Protein AF-A0A8T4SWG5-F1 (afdb_monomer_lite)

Foldseek 3Di:
DDWDQDLQATKDKDFDDFLVVQVVLVVVLVVVCVVLVFDWDWDDDPGGMIMTGGADVVVSGYDPSRVVSVVVSVVSVVVLVVVLVLLLVLQVVVQDFDALVRSQVPDPHGDDPVSSVVSVVVCVVVVQWDDDPRHIHGDDDDPVRVVVVVVVVVVD

Radius of gyration: 20.03 Å; chains: 1; bounding box: 38×31×72 Å

Structure (mmCIF, N/CA/C/O backbone):
data_AF-A0A8T4SWG5-F1
#
_entry.id   AF-A0A8T4SWG5-F1
#
loop_
_atom_site.group_PDB
_atom_site.id
_atom_site.type_symbol
_atom_site.label_atom_id
_atom_site.label_alt_id
_atom_site.label_comp_id
_atom_site.label_asym_id
_atom_site.label_entity_id
_atom_site.label_seq_id
_atom_site.pdbx_PDB_ins_code
_atom_site.Cartn_x
_atom_site.Cartn_y
_atom_site.Cartn_z
_atom_site.occupancy
_atom_site.B_iso_or_equiv
_atom_site.auth_seq_id
_atom_site.auth_comp_id
_atom_site.auth_asym_id
_atom_site.auth_atom_id
_atom_site.pdbx_PDB_model_num
ATOM 1 N N . MET A 1 1 ? -12.332 -3.700 -0.480 1.00 59.75 1 MET A N 1
ATOM 2 C CA . MET A 1 1 ? -12.957 -4.274 0.734 1.00 59.75 1 MET A CA 1
ATOM 3 C C . MET A 1 1 ? -13.209 -3.167 1.749 1.00 59.75 1 MET A C 1
ATOM 5 O O . MET A 1 1 ? -12.456 -2.197 1.759 1.00 59.75 1 MET A O 1
ATOM 9 N N . THR A 1 2 ? -14.259 -3.295 2.558 1.00 90.00 2 THR A N 1
ATOM 10 C CA . THR A 1 2 ? -14.666 -2.333 3.597 1.00 90.00 2 THR A CA 1
ATOM 11 C C . THR A 1 2 ? -14.172 -2.764 4.981 1.00 90.00 2 THR A C 1
ATOM 13 O O . THR A 1 2 ? -13.879 -3.940 5.194 1.00 90.00 2 THR A O 1
ATOM 16 N N . TRP A 1 3 ? -14.077 -1.816 5.916 1.00 97.06 3 TRP A N 1
ATOM 17 C CA . TRP A 1 3 ? -13.850 -2.123 7.330 1.00 97.06 3 TRP A CA 1
ATOM 18 C C . TRP A 1 3 ? -15.048 -2.877 7.917 1.00 97.06 3 TRP A C 1
ATOM 20 O O . TRP A 1 3 ? -16.196 -2.555 7.601 1.00 97.06 3 TRP A O 1
ATOM 30 N N . LYS A 1 4 ? -14.783 -3.861 8.776 1.00 96.94 4 LYS A N 1
ATOM 31 C CA . LYS A 1 4 ? -15.793 -4.648 9.491 1.00 96.94 4 LYS A CA 1
ATOM 32 C C . LYS A 1 4 ? -15.750 -4.302 10.971 1.00 96.94 4 LYS A C 1
ATOM 34 O O . LYS A 1 4 ? -14.697 -4.403 11.592 1.00 96.94 4 LYS A O 1
ATOM 39 N N . ALA A 1 5 ? -16.880 -3.884 11.530 1.00 95.62 5 ALA A N 1
ATOM 40 C CA . ALA A 1 5 ? -17.008 -3.651 12.963 1.00 95.62 5 ALA A CA 1
ATOM 41 C C . ALA A 1 5 ? -17.449 -4.948 13.650 1.00 95.62 5 ALA A C 1
ATOM 43 O O . ALA A 1 5 ? -18.553 -5.437 13.416 1.00 95.62 5 ALA A O 1
ATO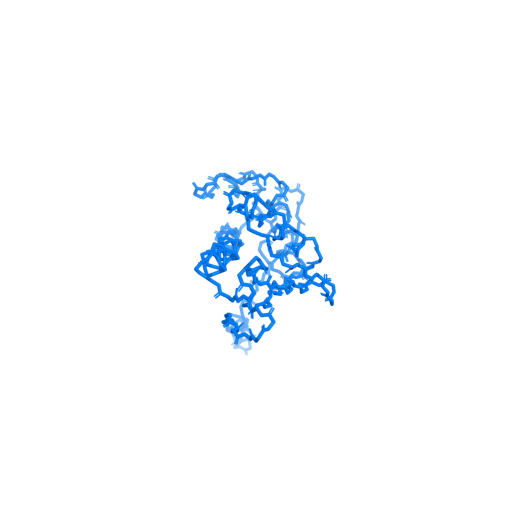M 44 N N . GLU A 1 6 ? -16.584 -5.498 14.493 1.00 91.69 6 GLU A N 1
ATOM 45 C CA . GLU A 1 6 ? -16.826 -6.713 15.269 1.00 91.69 6 GLU A CA 1
ATOM 46 C C . GLU A 1 6 ? -16.624 -6.420 16.763 1.00 91.69 6 GLU A C 1
ATOM 48 O O . GLU A 1 6 ? -16.089 -5.377 17.143 1.00 91.69 6 GLU A O 1
ATOM 53 N N . LYS A 1 7 ? -17.028 -7.344 17.647 1.00 87.19 7 LYS A N 1
ATOM 54 C CA . LYS A 1 7 ? -16.822 -7.180 19.102 1.00 87.19 7 LYS A CA 1
ATOM 55 C C . LYS A 1 7 ? -15.346 -6.999 19.473 1.00 87.19 7 LYS A C 1
ATOM 57 O O . LYS A 1 7 ? -15.043 -6.348 20.465 1.00 87.19 7 LYS A O 1
ATOM 62 N N . THR A 1 8 ? -14.454 -7.585 18.683 1.00 89.94 8 THR A N 1
ATOM 63 C CA . THR A 1 8 ? -13.000 -7.540 18.857 1.00 89.94 8 THR A CA 1
ATOM 64 C C . THR A 1 8 ? -12.360 -6.273 18.292 1.00 89.94 8 THR A C 1
ATOM 66 O O . THR A 1 8 ? -11.175 -6.062 18.513 1.00 89.94 8 THR A O 1
ATOM 69 N N . GLY A 1 9 ? -13.110 -5.436 17.567 1.00 96.38 9 GLY A N 1
ATOM 70 C CA . GLY A 1 9 ? -12.609 -4.193 16.991 1.00 96.38 9 GLY A CA 1
ATOM 71 C C . GLY A 1 9 ? -13.037 -3.958 15.550 1.00 96.38 9 GLY A C 1
ATOM 72 O O . GLY A 1 9 ? -13.787 -4.728 14.947 1.00 96.38 9 GLY A O 1
ATOM 73 N N . LEU A 1 10 ? -12.561 -2.845 15.004 1.00 97.88 10 LEU A N 1
ATOM 74 C CA . LEU A 1 10 ? -12.743 -2.470 13.611 1.00 97.88 10 LEU A CA 1
ATOM 75 C C . LEU A 1 10 ? -11.605 -3.088 12.789 1.00 97.88 10 LEU A C 1
ATOM 77 O O . LEU A 1 10 ? -10.443 -2.735 12.985 1.00 97.88 10 LEU A O 1
ATOM 81 N N . THR A 1 11 ? -11.923 -4.019 11.890 1.00 98.06 11 THR A N 1
ATOM 82 C CA . THR A 1 11 ? -10.927 -4.817 11.162 1.00 98.06 11 THR A CA 1
ATOM 83 C C . THR A 1 11 ? -10.964 -4.595 9.656 1.00 98.06 11 THR A C 1
ATOM 85 O O . THR A 1 11 ? -12.027 -4.387 9.064 1.00 98.06 11 THR A O 1
ATOM 88 N N . LYS A 1 12 ? -9.798 -4.657 9.008 1.00 97.94 12 LYS A N 1
ATOM 89 C CA . LYS A 1 12 ? -9.675 -4.699 7.545 1.00 97.94 12 LYS A CA 1
ATOM 90 C C . LYS A 1 12 ? -8.412 -5.444 7.135 1.00 97.94 12 LYS A C 1
ATOM 92 O O . LYS A 1 12 ? -7.385 -5.366 7.805 1.00 97.94 12 LYS A O 1
ATOM 97 N N . GLU A 1 13 ? -8.505 -6.152 6.015 1.00 97.81 13 GLU A N 1
ATOM 98 C CA . GLU A 1 13 ? -7.370 -6.817 5.385 1.00 97.81 13 GLU A CA 1
ATOM 99 C C . GLU A 1 13 ? -6.938 -6.079 4.121 1.00 97.81 13 GLU A C 1
ATOM 101 O O . GLU A 1 13 ? -7.761 -5.667 3.296 1.00 97.81 13 GLU A O 1
ATOM 106 N N . PHE A 1 14 ? -5.628 -5.952 3.978 1.00 97.06 14 PHE A N 1
ATOM 107 C CA . PHE A 1 14 ? -4.931 -5.383 2.840 1.00 97.06 14 PHE A CA 1
ATOM 108 C C . PHE A 1 14 ? -4.058 -6.477 2.225 1.00 97.06 14 PHE A C 1
ATOM 110 O O . PHE A 1 14 ? -3.507 -7.316 2.940 1.00 97.06 14 PHE A O 1
ATOM 117 N N . ASN A 1 15 ? -3.949 -6.497 0.901 1.00 94.62 15 ASN A N 1
ATOM 118 C CA . ASN A 1 15 ? -3.164 -7.489 0.176 1.00 94.6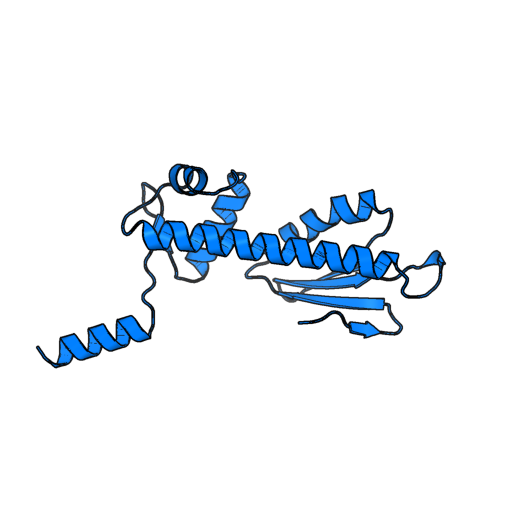2 15 ASN A CA 1
ATOM 119 C C . ASN A 1 15 ? -2.200 -6.773 -0.764 1.00 94.62 15 ASN A C 1
ATOM 121 O O . ASN A 1 15 ? -2.631 -5.940 -1.560 1.00 94.62 15 ASN A O 1
ATOM 125 N N . PHE A 1 16 ? -0.927 -7.131 -0.661 1.00 90.88 16 PHE A N 1
ATOM 126 C CA . PHE A 1 16 ? 0.169 -6.558 -1.436 1.00 90.88 16 PHE A CA 1
ATOM 127 C C . PHE A 1 16 ? 0.768 -7.616 -2.365 1.00 90.88 16 PHE A C 1
ATOM 129 O O . PHE A 1 16 ? 0.289 -8.755 -2.409 1.00 90.88 16 PHE A O 1
ATOM 136 N N . ASN A 1 17 ? 1.789 -7.263 -3.143 1.00 84.06 17 ASN A N 1
ATOM 137 C CA . ASN A 1 17 ? 2.388 -8.197 -4.099 1.00 84.06 17 ASN A CA 1
ATOM 138 C C . ASN A 1 17 ? 3.487 -9.052 -3.475 1.00 84.06 17 ASN A C 1
ATOM 140 O O . ASN A 1 17 ? 3.602 -10.232 -3.814 1.00 84.06 17 ASN A O 1
ATOM 144 N N . ASN A 1 18 ? 4.200 -8.498 -2.496 1.00 83.12 18 ASN A N 1
ATOM 145 C CA . ASN A 1 18 ? 5.273 -9.157 -1.763 1.00 83.12 18 ASN A CA 1
ATOM 146 C C . ASN A 1 18 ? 5.327 -8.669 -0.300 1.00 83.12 18 ASN A C 1
ATOM 148 O O . ASN A 1 18 ? 4.598 -7.762 0.113 1.00 83.12 18 ASN A O 1
ATOM 152 N N . PHE A 1 19 ? 6.189 -9.299 0.500 1.00 86.62 19 PHE A N 1
ATOM 153 C CA . PHE A 1 19 ? 6.346 -8.976 1.921 1.00 86.62 19 PHE A CA 1
ATOM 154 C C . PHE A 1 19 ? 6.923 -7.573 2.162 1.00 86.62 19 PHE A C 1
ATOM 156 O O . PHE A 1 19 ? 6.544 -6.909 3.122 1.00 86.62 19 PHE A O 1
ATOM 163 N N . VAL A 1 20 ? 7.806 -7.095 1.279 1.00 84.31 20 VAL A N 1
ATOM 164 C CA . VAL A 1 20 ? 8.440 -5.773 1.409 1.00 84.31 20 VAL A CA 1
ATOM 165 C C . VAL A 1 20 ? 7.395 -4.662 1.306 1.00 84.31 20 VAL A C 1
ATOM 167 O O . VAL A 1 20 ? 7.394 -3.746 2.125 1.00 84.31 20 VAL A O 1
ATOM 170 N N . GLU A 1 21 ? 6.458 -4.768 0.362 1.00 85.81 21 GLU A N 1
ATOM 171 C CA . GLU A 1 21 ? 5.329 -3.839 0.239 1.00 85.81 21 GLU A CA 1
ATOM 172 C C . GLU A 1 21 ? 4.411 -3.867 1.465 1.00 85.81 21 GLU A C 1
ATOM 174 O O . GLU A 1 21 ? 3.990 -2.813 1.943 1.00 85.81 21 GLU A O 1
ATOM 179 N N . ALA A 1 22 ? 4.128 -5.058 2.003 1.00 93.12 22 ALA A N 1
ATOM 180 C CA . ALA A 1 22 ? 3.314 -5.208 3.206 1.00 93.12 22 ALA A CA 1
ATOM 181 C C . ALA A 1 22 ? 3.954 -4.510 4.419 1.00 93.12 22 ALA A C 1
ATOM 183 O O . ALA A 1 22 ? 3.274 -3.782 5.142 1.00 93.12 22 ALA A O 1
ATOM 184 N N . VAL A 1 23 ? 5.266 -4.677 4.613 1.00 92.56 23 VAL A N 1
ATOM 185 C CA . VAL A 1 23 ? 6.019 -4.001 5.681 1.00 92.56 23 VAL A CA 1
ATOM 186 C C . VAL A 1 23 ? 6.070 -2.491 5.451 1.00 92.56 23 VAL A C 1
ATOM 188 O O . VAL A 1 23 ? 5.807 -1.732 6.378 1.00 92.56 23 VAL A O 1
ATOM 191 N N . ALA A 1 24 ? 6.333 -2.037 4.223 1.00 90.06 24 ALA A N 1
ATOM 192 C CA . ALA A 1 24 ? 6.366 -0.611 3.894 1.00 90.06 24 ALA A CA 1
ATOM 193 C C . ALA A 1 24 ? 5.006 0.077 4.108 1.00 90.06 24 ALA A C 1
ATOM 195 O O . ALA A 1 24 ? 4.950 1.246 4.488 1.00 90.06 24 ALA A O 1
ATOM 196 N N . PHE A 1 25 ? 3.896 -0.632 3.883 1.00 95.38 25 PHE A N 1
ATOM 197 C CA . PHE A 1 25 ? 2.568 -0.132 4.231 1.00 95.38 25 PHE A CA 1
ATOM 198 C C . PHE A 1 25 ? 2.417 0.068 5.741 1.00 95.38 25 PHE A C 1
ATOM 200 O O . PHE A 1 25 ? 1.965 1.130 6.161 1.00 95.38 25 PHE A O 1
ATOM 207 N N . VAL A 1 26 ? 2.827 -0.915 6.548 1.00 97.31 26 VAL A N 1
ATOM 208 C CA . VAL A 1 26 ? 2.778 -0.829 8.016 1.00 97.31 26 VAL A CA 1
ATOM 209 C C . VAL A 1 26 ? 3.671 0.293 8.541 1.00 97.31 26 VAL A C 1
ATOM 211 O O . VAL A 1 26 ? 3.227 1.063 9.389 1.00 97.31 26 VAL A O 1
ATOM 214 N N . ASP A 1 27 ? 4.878 0.447 7.996 1.00 95.69 27 ASP A N 1
ATOM 215 C CA . ASP A 1 27 ? 5.816 1.519 8.353 1.00 95.69 27 ASP A CA 1
ATOM 216 C C . ASP A 1 27 ? 5.180 2.913 8.206 1.00 95.69 27 ASP A C 1
ATOM 218 O O . ASP A 1 27 ? 5.286 3.759 9.092 1.00 95.69 27 ASP A O 1
ATOM 222 N N . LYS A 1 28 ? 4.381 3.127 7.152 1.00 95.38 28 LYS A N 1
ATOM 223 C CA . LYS A 1 28 ? 3.637 4.384 6.963 1.00 95.38 28 LYS A CA 1
ATOM 224 C C . LYS A 1 28 ? 2.516 4.612 7.980 1.00 95.38 28 LYS A C 1
ATOM 226 O O . LYS A 1 28 ? 2.102 5.756 8.169 1.00 95.38 28 LYS A O 1
ATOM 231 N N . ILE A 1 29 ? 2.005 3.564 8.627 1.00 97.88 29 ILE A N 1
ATOM 232 C CA . ILE A 1 29 ? 0.974 3.680 9.669 1.00 97.88 29 ILE A CA 1
ATOM 233 C C . ILE A 1 29 ? 1.589 4.165 10.987 1.00 97.88 29 ILE A C 1
ATOM 235 O O . ILE A 1 29 ? 0.940 4.929 11.702 1.00 97.88 29 ILE A O 1
ATOM 239 N N . VAL A 1 30 ? 2.834 3.773 11.286 1.00 97.25 30 VAL A N 1
ATOM 240 C CA . VAL A 1 30 ? 3.542 4.088 12.541 1.00 97.25 30 VAL A CA 1
ATOM 241 C C . VAL A 1 30 ? 3.455 5.571 12.928 1.00 97.25 30 VAL A C 1
ATOM 243 O O . VAL A 1 30 ? 2.920 5.858 14.000 1.00 97.25 30 VAL A O 1
ATOM 246 N N . PRO A 1 31 ? 3.871 6.545 12.090 1.00 97.25 31 PRO A N 1
ATOM 247 C CA . PRO A 1 31 ? 3.841 7.953 12.488 1.00 97.25 31 PRO A CA 1
ATOM 248 C C . PRO A 1 31 ? 2.421 8.475 12.748 1.00 97.25 31 PRO A C 1
ATOM 250 O O . PRO A 1 31 ? 2.233 9.364 13.576 1.00 97.25 31 PRO A O 1
ATOM 253 N N . LEU A 1 32 ? 1.403 7.928 12.074 1.00 96.50 32 LEU A N 1
ATOM 254 C CA . LEU A 1 32 ? 0.010 8.313 12.308 1.00 96.50 32 LEU A CA 1
ATOM 255 C C . LEU A 1 32 ? -0.518 7.774 13.636 1.00 96.50 32 LEU A C 1
ATOM 257 O O . LEU A 1 32 ? -1.238 8.494 14.327 1.00 96.50 32 LEU A O 1
ATOM 261 N N . ALA A 1 33 ? -0.187 6.522 13.957 1.00 97.38 33 ALA A N 1
ATOM 262 C CA . ALA A 1 33 ? -0.570 5.879 15.206 1.00 97.38 33 ALA A CA 1
ATOM 263 C C . ALA A 1 33 ? 0.062 6.601 16.407 1.00 97.38 33 ALA A C 1
ATOM 265 O O . ALA A 1 33 ? -0.651 6.976 17.340 1.00 97.38 33 ALA A O 1
ATOM 266 N N . GLU A 1 34 ? 1.362 6.906 16.322 1.00 98.06 34 GLU A N 1
ATOM 267 C CA . GLU A 1 34 ? 2.092 7.676 17.336 1.00 98.06 34 GLU A CA 1
ATOM 268 C C . GLU A 1 34 ? 1.513 9.084 17.514 1.00 98.06 34 GLU A C 1
ATOM 270 O O . GLU A 1 34 ? 1.162 9.482 18.624 1.00 98.06 34 GLU A O 1
ATOM 275 N N . ALA A 1 35 ? 1.304 9.825 16.420 1.00 97.31 35 ALA A N 1
ATOM 276 C CA . ALA A 1 35 ? 0.735 11.173 16.484 1.00 97.31 35 ALA A CA 1
ATOM 277 C C . ALA A 1 35 ? -0.692 11.206 17.062 1.00 97.31 35 ALA A C 1
ATOM 279 O O . ALA A 1 35 ? -1.133 12.229 17.586 1.00 97.31 35 ALA A O 1
ATOM 280 N N . MET A 1 36 ? -1.440 10.107 16.945 1.00 96.50 36 MET A N 1
ATOM 281 C CA . MET A 1 36 ? -2.778 9.970 17.523 1.00 96.50 36 MET A CA 1
ATOM 282 C C . MET A 1 36 ? -2.769 9.420 18.953 1.00 96.50 36 MET A C 1
ATOM 284 O O . MET A 1 36 ? -3.829 9.427 19.588 1.00 96.50 36 MET A O 1
ATOM 288 N N . ASN A 1 37 ? -1.618 8.942 19.440 1.00 96.81 37 ASN A N 1
ATOM 289 C CA . ASN A 1 37 ? -1.502 8.110 20.635 1.00 96.81 37 ASN A CA 1
ATOM 290 C C . ASN A 1 37 ? -2.591 7.019 20.656 1.00 96.81 37 ASN A C 1
ATOM 292 O O . ASN A 1 37 ? -3.392 6.915 21.593 1.00 96.81 37 ASN A O 1
ATOM 296 N N . HIS A 1 38 ? -2.710 6.315 19.528 1.00 97.44 38 HIS A N 1
ATOM 297 C CA . HIS A 1 38 ? -3.726 5.295 19.289 1.00 97.44 38 HIS A CA 1
ATOM 298 C C . HIS A 1 38 ? -3.177 4.258 18.315 1.00 97.44 38 HIS A C 1
ATOM 300 O O . HIS A 1 38 ? -2.975 4.555 17.138 1.00 97.44 38 HIS A O 1
ATOM 306 N N . HIS A 1 39 ? -2.921 3.051 18.806 1.00 97.62 39 HIS A N 1
ATOM 307 C CA . HIS A 1 39 ? -2.157 2.041 18.080 1.00 97.62 39 HIS A CA 1
ATOM 308 C C . HIS A 1 39 ? -3.062 0.932 17.530 1.00 97.62 39 HIS A C 1
ATOM 310 O O . HIS A 1 39 ? -3.952 0.468 18.243 1.00 97.62 39 HIS A O 1
ATOM 316 N N . PRO A 1 40 ? -2.868 0.502 16.271 1.00 97.62 40 PRO A N 1
ATOM 317 C CA . PRO A 1 40 ? -3.525 -0.685 15.740 1.00 97.62 40 PRO A CA 1
ATOM 318 C C . PRO A 1 40 ? -2.828 -1.969 16.200 1.00 97.62 40 PRO A C 1
ATOM 320 O O . PRO A 1 40 ? -1.603 -1.997 16.318 1.00 97.62 40 PRO A O 1
ATOM 323 N N . ASP A 1 41 ? -3.579 -3.067 16.282 1.00 97.94 41 ASP A N 1
ATOM 324 C CA . ASP A 1 41 ? -2.978 -4.395 16.167 1.00 97.94 41 ASP A CA 1
ATOM 325 C C . ASP A 1 41 ? -2.685 -4.675 14.690 1.00 97.94 41 ASP A C 1
ATOM 327 O O . ASP A 1 41 ? -3.556 -4.525 13.820 1.00 97.94 41 ASP A O 1
ATOM 331 N N . VAL A 1 42 ? -1.460 -5.116 14.409 1.00 98.25 42 VAL A N 1
ATOM 332 C CA . VAL A 1 42 ? -0.980 -5.402 13.055 1.00 98.25 42 VAL A CA 1
ATOM 333 C C . VAL A 1 42 ? -0.581 -6.867 12.949 1.00 98.25 42 VAL A C 1
ATOM 335 O O . VAL A 1 42 ? 0.306 -7.335 13.656 1.00 98.25 42 VAL A O 1
ATOM 338 N N . LEU A 1 43 ? -1.198 -7.585 12.011 1.00 98.19 43 LEU A N 1
ATOM 339 C CA . LEU A 1 43 ? -0.819 -8.947 11.649 1.00 98.19 43 LEU A CA 1
ATOM 340 C C . LEU A 1 43 ? -0.401 -8.984 10.179 1.00 98.19 43 LEU A C 1
ATOM 342 O O . LEU A 1 43 ? -1.243 -8.834 9.294 1.00 98.19 43 LEU A O 1
ATOM 346 N N . ILE A 1 44 ? 0.883 -9.237 9.918 1.00 97.81 44 ILE A N 1
ATOM 347 C CA . ILE A 1 44 ? 1.369 -9.572 8.575 1.00 97.81 44 ILE A CA 1
ATOM 348 C C . ILE A 1 44 ? 1.404 -11.092 8.449 1.00 97.81 44 ILE A C 1
ATOM 350 O O . ILE A 1 44 ? 2.035 -11.773 9.254 1.00 97.81 44 ILE A O 1
ATOM 354 N N . TYR A 1 45 ? 0.706 -11.639 7.459 1.00 98.12 45 TYR A N 1
ATOM 355 C CA . TYR A 1 45 ? 0.556 -13.081 7.294 1.00 98.12 45 TYR A CA 1
ATOM 356 C C . TYR A 1 45 ? 0.421 -13.470 5.818 1.00 98.12 45 TYR A C 1
ATOM 358 O O . TYR A 1 45 ? 0.300 -12.614 4.940 1.00 98.12 45 TYR A O 1
ATOM 366 N N . ALA A 1 46 ? 0.467 -14.777 5.532 1.00 97.00 46 ALA A N 1
ATOM 367 C CA . ALA A 1 46 ? 0.358 -15.321 4.173 1.00 97.00 46 ALA A CA 1
ATOM 368 C C . ALA A 1 46 ? 1.273 -14.591 3.167 1.00 97.00 46 ALA A C 1
ATOM 370 O O . ALA A 1 46 ? 0.839 -14.220 2.075 1.00 97.00 46 ALA A O 1
ATOM 371 N N . TYR A 1 47 ? 2.523 -14.349 3.581 1.00 91.69 47 TYR A N 1
ATOM 372 C CA . TYR A 1 47 ? 3.581 -13.634 2.857 1.00 91.69 47 TYR A CA 1
ATOM 373 C C . TYR A 1 47 ? 3.329 -12.140 2.586 1.00 91.69 47 TYR A C 1
ATOM 375 O O . TYR A 1 47 ? 4.258 -11.354 2.696 1.00 91.69 47 TYR A O 1
ATOM 383 N N . LYS A 1 48 ? 2.109 -11.711 2.260 1.00 93.31 48 LYS A N 1
ATOM 384 C CA . LYS A 1 48 ? 1.851 -10.357 1.730 1.00 93.31 48 LYS A CA 1
ATOM 385 C C . LYS A 1 48 ? 0.524 -9.733 2.159 1.00 93.31 48 LYS A C 1
ATOM 387 O O . LYS A 1 48 ? 0.118 -8.705 1.617 1.00 93.31 48 LYS A O 1
ATOM 392 N N . LYS A 1 49 ? -0.179 -10.359 3.104 1.00 97.50 49 LYS A N 1
ATOM 393 C CA . LYS A 1 49 ? -1.425 -9.826 3.660 1.00 97.50 49 LYS A CA 1
ATOM 394 C C . LYS A 1 49 ? -1.143 -9.084 4.953 1.00 97.50 49 LYS A C 1
ATOM 396 O O . LYS A 1 49 ? -0.371 -9.560 5.778 1.00 97.50 49 LYS A O 1
ATOM 401 N N . VAL A 1 50 ? -1.812 -7.954 5.141 1.00 98.38 50 VAL A N 1
ATOM 402 C CA . VAL A 1 50 ? -1.790 -7.176 6.382 1.00 98.38 50 VAL A CA 1
ATOM 403 C C . VAL A 1 50 ? -3.213 -7.079 6.900 1.00 98.38 50 VAL A C 1
ATOM 405 O O . VAL A 1 50 ? -4.078 -6.509 6.239 1.00 98.38 50 VAL A O 1
ATOM 408 N N . LYS A 1 51 ? -3.471 -7.629 8.082 1.00 98.25 51 LYS A N 1
ATOM 409 C CA . LYS A 1 51 ? -4.712 -7.409 8.821 1.00 98.25 51 LYS A CA 1
ATOM 410 C C . LYS A 1 51 ? -4.466 -6.338 9.874 1.00 98.25 51 LYS A C 1
ATOM 412 O O . LYS A 1 51 ? -3.546 -6.463 10.678 1.00 98.25 51 LYS A O 1
ATOM 417 N N . ILE A 1 52 ? -5.312 -5.315 9.860 1.00 98.31 52 ILE A N 1
ATOM 418 C CA . ILE A 1 52 ? -5.345 -4.259 10.869 1.00 98.31 52 ILE A CA 1
ATOM 419 C C . ILE A 1 52 ? -6.590 -4.450 11.729 1.00 98.31 52 ILE A C 1
ATOM 421 O O . ILE A 1 52 ? -7.681 -4.636 11.183 1.00 98.31 52 ILE A O 1
ATOM 425 N N . THR A 1 53 ? -6.426 -4.372 13.049 1.00 98.31 53 THR A N 1
ATOM 426 C CA . THR A 1 53 ? -7.525 -4.305 14.024 1.00 98.31 53 THR A CA 1
ATOM 427 C C . THR A 1 53 ? -7.374 -3.036 14.855 1.00 98.31 53 THR A C 1
ATOM 429 O O . THR A 1 53 ? -6.287 -2.729 15.333 1.00 98.31 53 THR A O 1
ATOM 432 N N . LEU A 1 54 ? -8.461 -2.283 15.003 1.00 98.25 54 LEU A N 1
ATOM 433 C CA . LEU A 1 54 ? -8.503 -1.035 15.761 1.00 98.25 54 LEU A CA 1
ATOM 434 C C . LEU A 1 54 ? -9.514 -1.153 16.896 1.00 98.25 54 LEU A C 1
ATOM 436 O O . LEU A 1 54 ? -10.682 -1.488 16.662 1.00 98.25 54 LEU A O 1
ATOM 440 N N . PHE A 1 55 ? -9.062 -0.885 18.116 1.00 98.12 55 PHE A N 1
ATOM 441 C CA . PHE A 1 55 ? -9.902 -0.927 19.299 1.00 98.12 55 PHE A CA 1
ATOM 442 C C . PHE A 1 55 ? -9.387 0.022 20.384 1.00 98.12 55 PHE A C 1
ATOM 444 O O . PHE A 1 55 ? -8.196 0.074 20.683 1.00 98.12 55 PHE A O 1
ATOM 451 N N . THR A 1 56 ? -10.290 0.747 21.044 1.00 97.25 56 THR A N 1
ATOM 452 C CA . THR A 1 56 ? -9.915 1.616 22.164 1.00 97.25 56 THR A CA 1
ATOM 453 C C . THR A 1 56 ? -9.956 0.831 23.475 1.00 97.25 56 THR A C 1
ATOM 455 O O . THR A 1 56 ? -10.987 0.759 24.146 1.00 97.25 56 THR A O 1
ATOM 458 N N . HIS A 1 57 ? -8.819 0.239 23.856 1.00 92.62 57 HIS A N 1
ATOM 459 C CA . HIS A 1 57 ? -8.718 -0.654 25.021 1.00 92.62 57 HIS A CA 1
ATOM 460 C C . HIS A 1 57 ? -9.159 -0.018 26.345 1.00 92.62 57 HIS A C 1
ATOM 462 O O . HIS A 1 57 ? -9.821 -0.679 27.145 1.00 92.62 57 HIS A O 1
ATOM 468 N N . SER A 1 58 ? -8.850 1.262 26.563 1.00 94.62 58 SER A N 1
ATOM 469 C CA . SER A 1 58 ? -9.240 1.993 27.777 1.00 94.62 58 SER A CA 1
ATOM 470 C C . SER A 1 58 ? -10.757 2.116 27.946 1.00 94.62 58 SER A C 1
ATOM 472 O O . SER A 1 58 ? -11.249 2.145 29.070 1.00 94.62 58 SER A O 1
ATOM 474 N N . GLU A 1 59 ? -11.505 2.145 26.840 1.00 95.25 59 GLU A N 1
ATOM 475 C CA . GLU A 1 59 ? -12.968 2.254 26.832 1.00 95.25 59 GLU A CA 1
ATOM 476 C C . GLU A 1 59 ? -13.671 0.919 26.554 1.00 95.25 59 GLU A C 1
ATOM 478 O O . GLU A 1 59 ? -14.901 0.853 26.587 1.00 95.25 59 GLU A O 1
ATOM 483 N N . LYS A 1 60 ? -12.906 -0.146 26.276 1.00 94.94 60 LYS A N 1
ATOM 484 C CA . LYS A 1 60 ? -13.403 -1.494 25.954 1.00 94.94 60 LYS A CA 1
ATOM 485 C C . LYS A 1 60 ? -14.452 -1.507 24.831 1.00 94.94 60 LYS A C 1
ATOM 487 O O . LYS A 1 60 ? -15.371 -2.327 24.845 1.00 94.94 60 LYS A O 1
ATOM 492 N N . LYS A 1 61 ? -14.323 -0.605 23.853 1.00 96.12 61 LYS A N 1
ATOM 493 C CA . LYS A 1 61 ? -15.213 -0.508 22.686 1.00 96.12 61 LYS A CA 1
ATOM 494 C C . LYS A 1 61 ? -14.512 0.155 21.500 1.00 96.12 61 LYS A C 1
ATOM 496 O O . LYS A 1 61 ? -13.476 0.798 21.656 1.00 96.12 61 LYS A O 1
ATOM 501 N N . ILE A 1 62 ? -15.133 0.053 20.327 1.00 97.56 62 ILE A N 1
ATOM 502 C CA . ILE A 1 62 ? -14.777 0.874 19.164 1.00 97.56 62 ILE A CA 1
ATOM 503 C C . ILE A 1 62 ? -15.224 2.313 19.436 1.00 97.56 62 ILE A C 1
ATOM 505 O O . ILE A 1 62 ? -16.376 2.559 19.805 1.00 97.56 62 ILE A O 1
ATOM 509 N N . THR A 1 63 ? -14.329 3.270 19.230 1.00 97.31 63 THR A N 1
ATOM 510 C CA . THR A 1 63 ? -14.588 4.698 19.424 1.00 97.31 63 THR A CA 1
ATOM 511 C C . THR A 1 63 ? -14.320 5.490 18.149 1.00 97.31 63 THR A C 1
ATOM 513 O O . THR A 1 63 ? -13.914 4.970 17.110 1.00 97.31 63 THR A O 1
ATOM 516 N N . LYS A 1 64 ? -14.523 6.807 18.226 1.00 97.19 64 LYS A N 1
ATOM 517 C CA . LYS A 1 64 ? -14.193 7.734 17.141 1.00 97.19 64 LYS A CA 1
ATOM 518 C C . LYS A 1 64 ? -12.706 7.686 16.759 1.00 97.19 64 LYS A C 1
ATOM 520 O O . LYS A 1 64 ? -12.397 7.896 15.589 1.00 97.19 64 LYS A O 1
ATOM 525 N N . LYS A 1 65 ? -11.798 7.403 17.705 1.00 97.31 65 LYS A N 1
ATOM 526 C CA . LYS A 1 65 ? -10.354 7.296 17.424 1.00 97.31 65 LYS A CA 1
ATOM 527 C C . LYS A 1 65 ? -10.062 6.176 16.428 1.00 97.31 65 LYS A C 1
ATOM 529 O O . LYS A 1 65 ? -9.329 6.407 15.468 1.00 97.31 65 LYS A O 1
ATOM 534 N N . ASP A 1 66 ? -10.722 5.031 16.599 1.00 98.12 66 ASP A N 1
ATOM 535 C CA . ASP A 1 66 ? -10.609 3.878 15.703 1.00 98.12 66 ASP A CA 1
ATOM 536 C C . ASP A 1 66 ? -11.038 4.242 14.278 1.00 98.12 66 ASP A C 1
ATOM 538 O O . ASP A 1 66 ? -10.288 4.040 13.328 1.00 98.12 66 ASP A O 1
ATOM 542 N N . TYR A 1 67 ? -12.198 4.882 14.112 1.00 97.94 67 TYR A N 1
ATOM 543 C CA . TYR A 1 67 ? -12.668 5.305 12.786 1.00 97.94 67 TYR A CA 1
ATOM 544 C C . TYR A 1 67 ? -11.771 6.363 12.129 1.00 97.94 67 TYR A C 1
ATOM 546 O O . TYR A 1 67 ? -11.591 6.352 10.909 1.00 97.94 67 TYR A O 1
ATOM 554 N N . ILE A 1 68 ? -11.201 7.284 12.914 1.00 98.06 68 ILE A N 1
ATOM 555 C CA . ILE A 1 68 ? -10.269 8.288 12.388 1.00 98.06 68 ILE A CA 1
ATOM 556 C C . ILE A 1 68 ? -8.999 7.605 11.880 1.00 98.06 68 ILE A C 1
ATOM 558 O O . ILE A 1 68 ? -8.577 7.888 10.756 1.00 98.06 68 ILE A O 1
ATOM 562 N N . LEU A 1 69 ? -8.408 6.703 12.670 1.00 98.12 69 LEU A N 1
ATOM 563 C CA . LEU A 1 69 ? -7.193 6.003 12.264 1.00 98.12 69 LEU A CA 1
ATOM 564 C C . LEU A 1 69 ? -7.465 5.098 11.055 1.00 98.12 69 LEU A C 1
ATOM 566 O O . LEU A 1 69 ? -6.718 5.156 10.082 1.00 98.12 69 LEU A O 1
ATOM 570 N N . ALA A 1 70 ? -8.591 4.380 11.040 1.00 98.19 70 ALA A N 1
ATOM 571 C CA . ALA A 1 70 ? -9.042 3.578 9.902 1.00 98.19 70 ALA A CA 1
ATOM 572 C C . ALA A 1 70 ? -9.087 4.381 8.592 1.00 98.19 70 ALA A C 1
ATOM 574 O O . ALA A 1 70 ? -8.546 3.953 7.571 1.00 98.19 70 ALA A O 1
ATOM 575 N N . LYS A 1 71 ? -9.679 5.584 8.623 1.00 97.69 71 LYS A N 1
ATOM 576 C CA . LYS A 1 71 ? -9.759 6.463 7.447 1.00 97.69 71 LYS A CA 1
ATOM 577 C C . LYS A 1 71 ? -8.379 6.920 6.969 1.00 97.69 71 LYS A C 1
ATOM 579 O O . LYS A 1 71 ? -8.162 7.028 5.765 1.00 97.69 71 LYS A O 1
ATOM 584 N N . ARG A 1 72 ? -7.452 7.199 7.890 1.00 97.88 72 ARG A N 1
ATOM 585 C CA . ARG A 1 72 ? -6.084 7.604 7.532 1.00 97.88 72 ARG A CA 1
ATOM 586 C C . ARG A 1 72 ? -5.281 6.439 6.945 1.00 97.88 72 ARG A C 1
ATOM 588 O O . ARG A 1 72 ? -4.578 6.635 5.961 1.00 97.88 72 ARG A O 1
ATOM 595 N N . ILE A 1 73 ? -5.444 5.230 7.483 1.00 98.19 73 ILE A N 1
ATOM 596 C CA . ILE A 1 73 ? -4.837 4.006 6.937 1.00 98.19 73 ILE A CA 1
ATOM 597 C C . ILE A 1 73 ? -5.357 3.729 5.518 1.00 98.19 73 ILE A C 1
ATOM 599 O O . ILE A 1 73 ? -4.574 3.436 4.617 1.00 98.19 73 ILE A O 1
ATOM 603 N N . ASP A 1 74 ? -6.663 3.894 5.285 1.00 97.50 74 ASP A N 1
ATOM 604 C CA . ASP A 1 74 ? -7.237 3.784 3.938 1.00 97.50 74 ASP A CA 1
ATOM 605 C C . ASP A 1 74 ? -6.648 4.807 2.965 1.00 97.50 74 ASP A C 1
ATOM 607 O O . ASP A 1 74 ? -6.483 4.508 1.783 1.00 97.50 74 ASP A O 1
ATOM 611 N N . GLN A 1 75 ? -6.337 6.013 3.442 1.00 96.69 75 GLN A N 1
ATOM 612 C CA . GLN A 1 75 ? -5.710 7.029 2.606 1.00 96.69 75 GLN A CA 1
ATOM 613 C C . GLN A 1 75 ? -4.287 6.624 2.204 1.00 96.69 75 GLN A C 1
ATOM 615 O O . GLN A 1 75 ? -3.953 6.737 1.030 1.00 96.69 75 GLN A O 1
ATOM 620 N N . ILE A 1 76 ? -3.496 6.056 3.124 1.00 95.38 76 ILE A N 1
ATOM 621 C CA . ILE A 1 76 ? -2.159 5.529 2.804 1.00 95.38 76 ILE A CA 1
ATOM 622 C C . ILE A 1 76 ? -2.232 4.488 1.684 1.00 95.38 76 ILE A C 1
ATOM 624 O O . ILE A 1 76 ? -1.453 4.551 0.734 1.00 95.38 76 ILE A O 1
ATOM 628 N N . GLU A 1 77 ? -3.152 3.524 1.784 1.00 94.94 77 GLU A N 1
ATOM 629 C CA . GLU A 1 77 ? -3.292 2.474 0.768 1.00 94.94 77 GLU A CA 1
ATOM 630 C C . GLU A 1 77 ? -3.647 3.061 -0.606 1.00 94.94 77 GLU A C 1
ATOM 632 O O . GLU A 1 77 ? -3.049 2.684 -1.618 1.00 94.94 77 GLU A O 1
ATOM 637 N N . LYS A 1 78 ? -4.564 4.034 -0.641 1.00 94.44 78 LYS A N 1
ATOM 638 C CA . LYS A 1 78 ? -4.925 4.750 -1.871 1.00 94.44 78 LYS A CA 1
ATOM 639 C C . LYS A 1 78 ? -3.750 5.520 -2.459 1.00 94.44 78 LYS A C 1
ATOM 641 O O . LYS A 1 78 ? -3.543 5.464 -3.668 1.00 94.44 78 LYS A O 1
ATOM 646 N N . ASP A 1 79 ? -2.976 6.210 -1.628 1.00 92.44 79 ASP A N 1
ATOM 647 C CA . ASP A 1 79 ? -1.835 7.005 -2.083 1.00 92.44 79 ASP A CA 1
ATOM 648 C C . ASP A 1 79 ? -0.728 6.111 -2.658 1.00 92.44 79 ASP A C 1
ATOM 650 O O . ASP A 1 79 ? -0.128 6.446 -3.680 1.00 92.44 79 ASP A O 1
ATOM 654 N N . ILE A 1 80 ? -0.486 4.940 -2.054 1.00 91.00 80 ILE A N 1
ATOM 655 C CA . ILE A 1 80 ? 0.441 3.937 -2.599 1.00 91.00 80 ILE A CA 1
ATOM 656 C C . ILE A 1 80 ? -0.030 3.468 -3.979 1.00 91.00 80 ILE A C 1
ATOM 658 O O . ILE A 1 80 ? 0.757 3.506 -4.924 1.00 91.00 80 ILE A O 1
ATOM 662 N N . LYS A 1 81 ? -1.302 3.072 -4.115 1.00 91.25 81 LYS A N 1
ATOM 663 C CA . LYS A 1 81 ? -1.868 2.614 -5.395 1.00 91.25 81 LYS A CA 1
ATOM 664 C C . LYS A 1 81 ? -1.764 3.677 -6.480 1.00 91.25 81 LYS A C 1
ATOM 666 O O . LYS A 1 81 ? -1.229 3.405 -7.547 1.00 91.25 81 LYS A O 1
ATOM 671 N N . LYS A 1 82 ? -2.163 4.907 -6.159 1.00 93.19 82 LYS A N 1
ATOM 672 C CA . LYS A 1 82 ? -2.086 6.044 -7.079 1.00 93.19 82 LYS A CA 1
ATOM 673 C C . LYS A 1 82 ? -0.654 6.324 -7.534 1.00 93.19 82 LYS A C 1
ATOM 675 O O . LYS A 1 82 ? -0.425 6.711 -8.673 1.00 93.19 82 LYS A O 1
ATOM 680 N N . ASN A 1 83 ? 0.326 6.156 -6.649 1.00 92.44 83 ASN A N 1
ATOM 681 C CA . ASN A 1 83 ? 1.731 6.333 -7.006 1.00 92.44 83 ASN A CA 1
ATOM 682 C C . ASN A 1 83 ? 2.238 5.238 -7.952 1.00 92.44 83 ASN A C 1
ATOM 684 O O . ASN A 1 83 ? 3.005 5.555 -8.856 1.00 92.44 83 ASN A O 1
ATOM 688 N N . ILE A 1 84 ? 1.798 3.989 -7.776 1.00 92.81 84 ILE A N 1
ATOM 689 C CA . ILE A 1 84 ? 2.099 2.899 -8.715 1.00 92.81 84 ILE A CA 1
ATOM 690 C C . ILE A 1 84 ? 1.470 3.198 -10.081 1.00 92.81 84 ILE A C 1
ATOM 692 O O . ILE A 1 84 ? 2.182 3.170 -11.078 1.00 92.81 84 ILE A O 1
ATOM 696 N N . GLU A 1 85 ? 0.184 3.562 -10.111 1.00 94.31 85 GLU A N 1
ATOM 697 C CA . GLU A 1 85 ? -0.553 3.912 -11.338 1.00 94.31 85 GLU A CA 1
ATOM 698 C C . GLU A 1 85 ? 0.140 5.041 -12.113 1.00 94.31 85 GLU A C 1
ATOM 700 O O . GLU A 1 85 ? 0.394 4.909 -13.303 1.00 94.31 85 GLU A O 1
ATOM 705 N N . ARG A 1 86 ? 0.563 6.110 -11.429 1.00 95.94 86 ARG A N 1
ATOM 706 C CA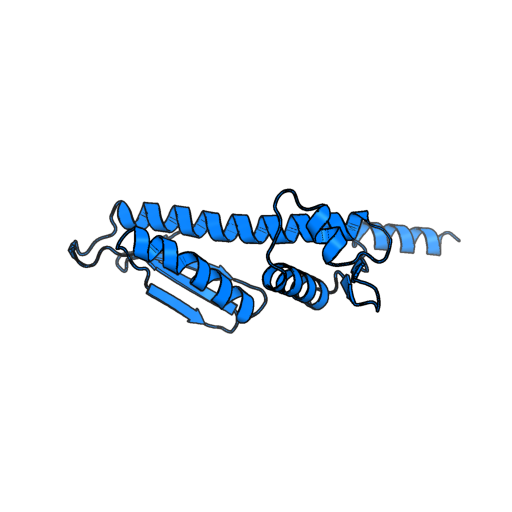 . ARG A 1 86 ? 1.303 7.220 -12.055 1.00 95.94 86 ARG A CA 1
ATOM 707 C C . ARG A 1 86 ? 2.630 6.784 -12.674 1.00 95.94 86 ARG A C 1
ATOM 709 O O . ARG A 1 86 ? 2.990 7.249 -13.749 1.00 95.94 86 ARG A O 1
ATOM 716 N N . VAL A 1 87 ? 3.398 5.945 -11.976 1.00 96.75 87 VAL A N 1
ATOM 717 C CA . VAL A 1 87 ? 4.675 5.434 -12.502 1.00 96.75 87 VAL A CA 1
ATOM 718 C C . VAL A 1 87 ? 4.423 4.536 -13.711 1.00 96.75 87 VAL A C 1
ATOM 720 O O . VAL A 1 87 ? 5.136 4.644 -14.704 1.00 96.75 87 VAL A O 1
ATOM 723 N N . GLU A 1 88 ? 3.401 3.688 -13.638 1.00 96.00 88 GLU A N 1
ATOM 724 C CA . GLU A 1 88 ? 2.967 2.827 -14.733 1.00 96.00 88 GLU A CA 1
ATOM 725 C C . GLU A 1 88 ? 2.585 3.638 -15.980 1.00 96.00 88 GLU A C 1
ATOM 727 O O . GLU A 1 88 ? 3.116 3.371 -17.056 1.00 96.00 88 GLU A O 1
ATOM 732 N N . GLU A 1 89 ? 1.742 4.663 -15.828 1.00 96.75 89 GLU A N 1
ATOM 733 C CA . GLU A 1 89 ? 1.329 5.570 -16.908 1.00 96.75 89 GLU A CA 1
ATOM 734 C C . GLU A 1 89 ? 2.537 6.242 -17.574 1.00 96.75 89 GLU A C 1
ATOM 736 O O . GLU A 1 89 ? 2.687 6.174 -18.792 1.00 96.75 89 GLU A O 1
ATOM 741 N N . ILE A 1 90 ? 3.461 6.796 -16.780 1.00 97.69 90 ILE A N 1
ATOM 742 C CA . ILE A 1 90 ? 4.670 7.456 -17.296 1.00 97.69 90 ILE A CA 1
ATOM 743 C C . ILE A 1 90 ? 5.535 6.502 -18.131 1.00 97.69 90 ILE A C 1
ATOM 745 O O . ILE A 1 90 ? 6.078 6.908 -19.160 1.00 97.69 90 ILE A O 1
ATOM 749 N N . ILE A 1 91 ? 5.710 5.253 -17.685 1.00 97.44 91 ILE A N 1
ATOM 750 C CA . ILE A 1 91 ? 6.529 4.269 -18.409 1.00 97.44 91 ILE A CA 1
ATOM 751 C C . ILE A 1 91 ? 5.808 3.804 -19.678 1.00 97.44 91 ILE A C 1
ATOM 753 O O . ILE A 1 91 ? 6.447 3.679 -20.721 1.00 97.44 91 ILE A O 1
ATOM 757 N N . LYS A 1 92 ? 4.488 3.586 -19.606 1.00 95.69 92 LYS A N 1
ATOM 758 C CA . LYS A 1 92 ? 3.656 3.201 -20.754 1.00 95.69 92 LYS A CA 1
ATOM 759 C C . LYS A 1 92 ? 3.701 4.263 -21.857 1.00 95.69 92 LYS A C 1
ATOM 761 O O . LYS A 1 92 ? 3.918 3.923 -23.014 1.00 95.69 92 LYS A O 1
ATOM 766 N N . GLU A 1 93 ? 3.568 5.538 -21.496 1.00 96.19 93 GLU A N 1
ATOM 767 C CA . GLU A 1 93 ? 3.570 6.670 -22.435 1.00 96.19 93 GLU A CA 1
ATOM 768 C C . GLU A 1 93 ? 4.950 6.999 -23.015 1.00 96.19 93 GLU A C 1
ATOM 770 O O . GLU A 1 93 ? 5.041 7.684 -24.034 1.00 96.19 93 GLU A O 1
ATOM 775 N N . ALA A 1 94 ? 6.035 6.535 -22.386 1.00 96.44 94 ALA A N 1
ATOM 776 C CA . ALA A 1 94 ? 7.381 6.806 -22.875 1.00 96.44 94 ALA A CA 1
ATOM 777 C C . ALA A 1 94 ? 7.629 6.188 -24.261 1.00 96.44 94 ALA A C 1
ATOM 779 O O . ALA A 1 94 ? 8.375 6.766 -25.042 1.00 96.44 94 ALA A O 1
ATOM 780 N N . HIS A 1 95 ? 7.026 5.028 -24.564 1.00 93.31 95 HIS A N 1
ATOM 781 C CA . HIS A 1 95 ? 7.248 4.237 -25.790 1.00 93.31 95 HIS A CA 1
ATOM 782 C C . HIS A 1 95 ? 8.727 3.912 -26.112 1.00 93.31 95 HIS A C 1
ATOM 784 O O . HIS A 1 95 ? 9.042 3.393 -27.181 1.00 93.31 95 HIS A O 1
ATOM 790 N N . GLU A 1 96 ? 9.638 4.183 -25.181 1.00 95.00 96 GLU A N 1
ATOM 791 C CA . GLU A 1 96 ? 11.075 3.958 -25.272 1.00 95.00 96 GLU A CA 1
ATOM 792 C C . GLU A 1 96 ? 11.651 3.684 -23.874 1.00 95.00 96 GLU A C 1
ATOM 794 O O . GLU A 1 96 ? 10.947 3.755 -22.862 1.00 95.00 96 GLU A O 1
ATOM 799 N N . VAL A 1 97 ? 12.944 3.358 -23.800 1.00 97.44 97 VAL A N 1
ATOM 800 C CA . VAL A 1 97 ? 13.616 3.133 -22.513 1.00 97.44 97 VAL A CA 1
ATOM 801 C C . VAL A 1 97 ? 13.677 4.440 -21.722 1.00 97.44 97 VAL A C 1
ATOM 803 O O . VAL A 1 97 ? 14.312 5.401 -22.152 1.00 97.44 97 VAL A O 1
ATOM 806 N N . ILE A 1 98 ? 13.104 4.450 -20.518 1.00 98.12 98 ILE A N 1
ATOM 807 C CA . ILE A 1 98 ? 13.063 5.623 -19.640 1.00 98.12 98 ILE A CA 1
ATOM 808 C C . ILE A 1 98 ? 13.839 5.379 -18.340 1.00 98.12 98 ILE A C 1
ATOM 810 O O . ILE A 1 98 ? 13.701 4.347 -17.683 1.00 98.12 98 ILE A O 1
ATOM 814 N N . SER A 1 99 ? 14.692 6.332 -17.951 1.00 97.94 99 SER A N 1
ATOM 815 C CA . SER A 1 99 ? 15.490 6.217 -16.722 1.00 97.94 99 SER A CA 1
ATOM 816 C C . SER A 1 99 ? 14.658 6.516 -15.463 1.00 97.94 99 SER A C 1
ATOM 818 O O . SER A 1 99 ? 13.768 7.368 -15.513 1.00 97.94 99 SER A O 1
ATOM 820 N N . PRO A 1 100 ? 14.984 5.935 -14.289 1.00 97.00 100 PRO A N 1
ATOM 821 C CA . PRO A 1 100 ? 14.307 6.268 -13.030 1.00 97.00 100 PRO A CA 1
ATOM 822 C C . PRO A 1 100 ? 14.343 7.762 -12.680 1.00 97.00 100 PRO A C 1
ATOM 824 O O . PRO A 1 100 ? 13.399 8.291 -12.099 1.00 97.00 100 PRO A O 1
ATOM 827 N N . ILE A 1 101 ? 15.417 8.462 -13.057 1.00 96.75 101 ILE A N 1
ATOM 828 C CA . ILE A 1 101 ? 15.544 9.910 -12.849 1.00 96.75 101 ILE A CA 1
ATOM 829 C C . ILE A 1 101 ? 14.487 10.655 -13.667 1.00 96.75 101 ILE A C 1
ATOM 831 O O . ILE A 1 101 ? 13.839 11.563 -13.150 1.00 96.75 101 ILE A O 1
ATOM 835 N N . GLU A 1 102 ? 14.301 10.265 -14.927 1.00 97.62 102 GLU A N 1
ATOM 836 C CA . GLU A 1 102 ? 13.323 10.882 -15.821 1.00 97.62 102 GLU A CA 1
ATOM 837 C C . GLU A 1 102 ? 11.884 10.563 -15.397 1.00 97.62 102 GLU A C 1
ATOM 839 O O . GLU A 1 102 ? 11.054 11.469 -15.341 1.00 97.62 102 GLU A O 1
ATOM 844 N N . ILE A 1 103 ? 11.610 9.325 -14.966 1.00 97.69 103 ILE A N 1
ATOM 845 C CA . ILE A 1 103 ? 10.320 8.970 -14.350 1.00 97.69 103 ILE A CA 1
ATOM 846 C C . ILE A 1 103 ? 10.041 9.898 -13.163 1.00 97.69 103 ILE A C 1
ATOM 848 O O . ILE A 1 103 ? 8.996 10.542 -13.095 1.00 97.69 103 ILE A O 1
ATOM 852 N N . ASN A 1 104 ? 11.006 10.040 -12.248 1.00 96.38 104 ASN A N 1
ATOM 853 C CA . ASN A 1 104 ? 10.840 10.886 -11.070 1.00 96.38 104 ASN A CA 1
ATOM 854 C C . ASN A 1 104 ? 10.677 12.374 -11.430 1.00 96.38 104 ASN A C 1
ATOM 856 O O . ASN A 1 104 ? 9.978 13.116 -10.739 1.00 96.38 104 ASN A O 1
ATOM 860 N N . LYS A 1 105 ? 11.289 12.845 -12.525 1.00 97.25 105 LYS A N 1
ATOM 861 C CA . LYS A 1 105 ? 11.094 14.210 -13.043 1.00 97.25 105 LYS A CA 1
ATOM 862 C C . LYS A 1 105 ? 9.664 14.460 -13.525 1.00 97.25 105 LYS A C 1
ATOM 864 O O . LYS A 1 105 ? 9.167 15.555 -13.271 1.00 97.25 105 LYS A O 1
ATOM 869 N N . ARG A 1 106 ? 9.015 13.464 -14.130 1.00 97.00 106 ARG A N 1
ATOM 870 C CA . ARG A 1 106 ? 7.639 13.553 -14.647 1.00 97.00 106 ARG A CA 1
ATOM 871 C C . ARG A 1 106 ? 6.559 13.369 -13.578 1.00 97.00 106 ARG A C 1
ATOM 873 O O . ARG A 1 106 ? 5.425 13.784 -13.786 1.00 97.00 106 ARG A O 1
ATOM 880 N N . LEU A 1 107 ? 6.900 12.797 -12.421 1.00 95.19 107 LEU A N 1
ATOM 881 C CA . LEU A 1 107 ? 5.970 12.707 -11.295 1.00 95.19 107 LEU A CA 1
ATOM 882 C C . LEU A 1 107 ? 5.589 14.102 -10.752 1.00 95.19 107 LEU A C 1
ATOM 884 O O . LEU A 1 107 ? 6.465 14.971 -10.639 1.00 95.19 107 LEU A O 1
ATOM 888 N N . PRO A 1 108 ? 4.317 14.296 -10.335 1.00 92.56 108 PRO A N 1
ATOM 889 C CA . PRO A 1 108 ? 3.844 15.559 -9.762 1.00 92.56 108 PRO A CA 1
ATOM 890 C C . PRO A 1 108 ? 4.558 15.902 -8.450 1.00 92.56 108 PRO A C 1
ATOM 892 O O . PRO A 1 108 ? 4.802 17.067 -8.157 1.00 92.56 108 PRO A O 1
ATOM 895 N N . GLU A 1 109 ? 4.939 14.878 -7.686 1.00 91.44 109 GLU A N 1
ATOM 896 C CA . GLU A 1 109 ? 5.737 14.997 -6.472 1.00 91.44 109 GLU A CA 1
ATOM 897 C C . GLU A 1 109 ? 6.931 14.053 -6.569 1.00 91.44 109 GLU A C 1
ATOM 899 O O . GLU A 1 109 ? 6.797 12.905 -7.003 1.00 91.44 109 GLU A O 1
ATOM 904 N N . LYS A 1 110 ? 8.111 14.541 -6.173 1.00 91.50 110 LYS A N 1
ATOM 905 C CA . LYS A 1 110 ? 9.330 13.733 -6.211 1.00 91.50 110 LYS A CA 1
ATOM 906 C C . LYS A 1 110 ? 9.253 12.620 -5.184 1.00 91.50 110 LYS A C 1
ATOM 908 O O . LYS A 1 110 ? 8.915 12.829 -4.024 1.00 91.50 110 LYS A O 1
ATOM 913 N N . MET A 1 111 ? 9.626 11.434 -5.630 1.00 90.19 111 MET A N 1
ATOM 914 C CA . MET A 1 111 ? 9.647 10.228 -4.833 1.00 90.19 111 MET A CA 1
ATOM 915 C C . MET A 1 111 ? 11.076 9.896 -4.406 1.00 90.19 111 MET A C 1
ATOM 917 O O . MET A 1 111 ? 12.038 10.124 -5.145 1.00 90.19 111 MET A O 1
ATOM 921 N N . ASN A 1 112 ? 11.213 9.325 -3.209 1.00 90.25 112 ASN A N 1
ATOM 922 C CA . ASN A 1 112 ? 12.471 8.743 -2.759 1.00 90.25 112 ASN A CA 1
ATOM 923 C C . ASN A 1 112 ? 12.896 7.597 -3.699 1.00 90.25 112 ASN A C 1
ATOM 925 O O . ASN A 1 112 ? 12.064 6.787 -4.112 1.00 90.25 112 ASN A O 1
ATOM 929 N N . ALA A 1 113 ? 14.195 7.508 -3.997 1.00 87.88 113 ALA A N 1
ATOM 930 C CA . ALA A 1 113 ? 14.742 6.515 -4.918 1.00 87.88 113 ALA A CA 1
ATOM 931 C C . ALA A 1 113 ? 14.388 5.069 -4.533 1.00 87.88 113 ALA A C 1
ATOM 933 O O . ALA A 1 113 ? 14.045 4.283 -5.411 1.00 87.88 113 ALA A O 1
ATOM 934 N N . ASN A 1 114 ? 14.389 4.726 -3.242 1.00 84.19 114 ASN A N 1
ATOM 935 C CA . ASN A 1 114 ? 14.060 3.377 -2.776 1.00 84.19 114 ASN A CA 1
ATOM 936 C C . ASN A 1 114 ? 12.596 3.017 -3.051 1.00 84.19 114 ASN A C 1
ATOM 938 O O . ASN A 1 114 ? 12.302 1.889 -3.439 1.00 84.19 114 ASN A O 1
ATOM 942 N N . ILE A 1 115 ? 11.681 3.980 -2.894 1.00 85.94 115 ILE A N 1
ATOM 943 C CA . ILE A 1 115 ? 10.256 3.769 -3.178 1.00 85.94 115 ILE A CA 1
ATOM 944 C C . ILE A 1 115 ? 10.062 3.575 -4.682 1.00 85.94 115 ILE A C 1
ATOM 946 O O . ILE A 1 115 ? 9.406 2.619 -5.086 1.00 85.94 115 ILE A O 1
ATOM 950 N N . LEU A 1 116 ? 10.675 4.430 -5.509 1.00 92.56 116 LEU A N 1
ATOM 951 C CA . LEU A 1 116 ? 10.577 4.300 -6.961 1.00 92.56 116 LEU A CA 1
ATOM 952 C C . LEU A 1 116 ? 11.136 2.953 -7.435 1.00 92.56 116 LEU A C 1
ATOM 954 O O . LEU A 1 116 ? 10.480 2.263 -8.205 1.00 92.56 116 LEU A O 1
ATOM 958 N N . GLN A 1 117 ? 12.299 2.537 -6.930 1.00 91.31 117 GLN A N 1
ATOM 959 C CA . GLN A 1 117 ? 12.873 1.224 -7.240 1.00 91.31 117 GLN A CA 1
ATOM 960 C C . GLN A 1 117 ? 11.969 0.065 -6.801 1.00 91.31 117 GLN A C 1
ATOM 962 O O . GLN A 1 117 ? 11.847 -0.919 -7.527 1.00 91.31 117 GLN A O 1
ATOM 967 N N . GLY A 1 118 ? 11.296 0.190 -5.653 1.00 87.56 118 GLY A N 1
ATOM 968 C CA . GLY A 1 118 ? 10.287 -0.775 -5.213 1.00 87.56 118 GLY A CA 1
ATOM 969 C C . GLY A 1 118 ? 9.123 -0.896 -6.200 1.00 87.56 118 GLY A C 1
ATOM 970 O O . GLY A 1 118 ? 8.757 -2.008 -6.571 1.00 87.56 118 GLY A O 1
ATOM 971 N N . ILE A 1 119 ? 8.597 0.234 -6.688 1.00 91.88 119 ILE A N 1
ATOM 972 C CA . ILE A 1 119 ? 7.527 0.250 -7.699 1.00 91.88 119 ILE A CA 1
ATOM 973 C C . ILE A 1 119 ? 8.006 -0.368 -9.018 1.00 91.88 119 ILE A C 1
ATOM 975 O O . ILE A 1 119 ? 7.298 -1.186 -9.596 1.00 91.88 119 ILE A O 1
ATOM 979 N N . LEU A 1 120 ? 9.209 -0.027 -9.489 1.00 95.12 120 LEU A N 1
ATOM 980 C CA . LEU A 1 120 ? 9.755 -0.599 -10.725 1.00 95.12 120 LEU A CA 1
ATOM 981 C C . LEU A 1 120 ? 9.907 -2.120 -10.625 1.00 95.12 120 LEU A C 1
ATOM 983 O O . LEU A 1 120 ? 9.488 -2.840 -11.527 1.00 95.12 120 LEU A O 1
ATOM 987 N N . ARG A 1 121 ? 10.435 -2.623 -9.506 1.00 91.25 121 ARG A N 1
ATOM 988 C CA . ARG A 1 121 ? 10.524 -4.068 -9.270 1.00 91.25 121 ARG A CA 1
ATOM 989 C C . ARG A 1 121 ? 9.146 -4.723 -9.261 1.00 91.25 121 ARG A C 1
ATOM 991 O O . ARG A 1 121 ? 8.975 -5.756 -9.895 1.00 91.25 121 ARG A O 1
ATOM 998 N N . HIS A 1 122 ? 8.166 -4.106 -8.603 1.00 88.69 122 HIS A N 1
ATOM 999 C CA . HIS A 1 122 ? 6.790 -4.596 -8.610 1.00 88.69 122 HIS A CA 1
ATOM 1000 C C . HIS A 1 122 ? 6.228 -4.711 -10.038 1.00 88.69 122 HIS A C 1
ATOM 1002 O O . HIS A 1 122 ? 5.669 -5.745 -10.408 1.00 88.69 122 HIS A O 1
ATOM 1008 N N . LEU A 1 123 ? 6.409 -3.673 -10.859 1.00 92.94 123 LEU A N 1
ATOM 1009 C CA . LEU A 1 123 ? 5.953 -3.680 -12.247 1.00 92.94 123 LEU A CA 1
ATOM 1010 C C . LEU A 1 123 ? 6.660 -4.770 -13.069 1.00 92.94 123 LEU A C 1
ATOM 1012 O O . LEU A 1 123 ? 6.001 -5.456 -13.853 1.00 92.94 123 LEU A O 1
ATOM 1016 N N . GLN A 1 124 ? 7.958 -4.990 -12.853 1.00 94.19 124 GLN A N 1
ATOM 1017 C CA . GLN A 1 124 ? 8.698 -6.070 -13.508 1.00 94.19 124 GLN A CA 1
ATOM 1018 C C . GLN A 1 124 ? 8.185 -7.454 -13.084 1.00 94.19 124 GLN A C 1
ATOM 1020 O O . GLN A 1 124 ? 7.898 -8.289 -13.935 1.00 94.19 124 GLN A O 1
ATOM 1025 N N . GLU A 1 125 ? 7.996 -7.695 -11.783 1.00 88.75 125 GLU A N 1
ATOM 1026 C CA . GLU A 1 125 ? 7.449 -8.955 -11.252 1.00 88.75 125 GLU A CA 1
ATOM 1027 C C . GLU A 1 125 ? 6.038 -9.245 -11.793 1.00 88.75 125 GLU A C 1
ATOM 1029 O O . GLU A 1 125 ? 5.647 -10.402 -11.940 1.00 88.75 125 GLU A O 1
ATOM 1034 N N . SER A 1 126 ? 5.276 -8.198 -12.126 1.00 88.81 126 SER A N 1
ATOM 1035 C CA . SER A 1 126 ? 3.968 -8.314 -12.781 1.00 88.81 126 SER A CA 1
ATOM 1036 C C . SER A 1 126 ? 4.029 -8.527 -14.304 1.00 88.81 126 SER A C 1
ATOM 1038 O O . SER A 1 126 ? 2.983 -8.659 -14.936 1.00 88.81 126 SER A O 1
ATOM 1040 N N . GLY A 1 127 ? 5.229 -8.552 -14.897 1.00 92.31 127 GLY A N 1
ATOM 1041 C CA . GLY A 1 127 ? 5.456 -8.707 -16.338 1.00 92.31 127 GLY A CA 1
ATOM 1042 C C . GLY A 1 127 ? 5.132 -7.463 -17.168 1.00 92.31 127 GLY A C 1
ATOM 1043 O O . GLY A 1 127 ? 4.968 -7.562 -18.382 1.00 92.31 127 GLY A O 1
ATOM 1044 N N . LYS A 1 128 ? 4.994 -6.294 -16.529 1.00 94.69 128 LYS A N 1
ATOM 1045 C CA . LYS A 1 128 ? 4.626 -5.044 -17.210 1.00 94.69 128 LYS A CA 1
ATOM 1046 C C . LYS A 1 128 ? 5.803 -4.341 -17.866 1.00 94.69 128 LYS A C 1
ATOM 1048 O O . LYS A 1 128 ? 5.653 -3.721 -18.921 1.00 94.69 128 LYS A O 1
ATOM 1053 N N . ILE A 1 129 ? 6.964 -4.435 -17.230 1.00 97.06 129 ILE A N 1
ATOM 1054 C CA . ILE A 1 129 ? 8.187 -3.768 -17.663 1.00 97.06 129 ILE A CA 1
ATOM 1055 C C . ILE A 1 129 ? 9.374 -4.723 -17.617 1.00 97.06 129 ILE A C 1
ATOM 1057 O O . ILE A 1 129 ? 9.341 -5.716 -16.896 1.00 97.06 129 ILE A O 1
ATOM 1061 N N . GLU A 1 130 ? 10.446 -4.357 -18.312 1.00 97.31 130 GLU A N 1
ATOM 1062 C CA . GLU A 1 130 ? 11.765 -4.977 -18.173 1.00 97.31 130 GLU A CA 1
ATOM 1063 C C . GLU A 1 130 ? 12.847 -3.933 -17.902 1.00 97.31 130 GLU A C 1
ATOM 1065 O O . GLU A 1 130 ? 12.768 -2.792 -18.372 1.00 97.31 130 GLU A O 1
ATOM 1070 N N . PHE A 1 131 ? 13.878 -4.325 -17.150 1.00 97.06 131 PHE A N 1
ATOM 1071 C CA . PHE A 1 131 ? 15.054 -3.479 -16.942 1.00 97.06 131 PHE A CA 1
ATOM 1072 C C . PHE A 1 131 ? 15.992 -3.545 -18.149 1.00 97.06 131 PHE A C 1
ATOM 1074 O O . PHE A 1 131 ? 16.325 -4.613 -18.657 1.00 97.06 131 PHE A O 1
ATOM 1081 N N . ALA A 1 132 ? 16.480 -2.380 -18.560 1.00 94.94 132 ALA A N 1
ATOM 1082 C CA . ALA A 1 132 ? 17.470 -2.197 -19.611 1.00 94.94 132 ALA A CA 1
ATOM 1083 C C . ALA A 1 132 ? 18.684 -1.419 -19.062 1.00 94.94 132 ALA A C 1
ATOM 1085 O O . ALA A 1 132 ? 18.559 -0.715 -18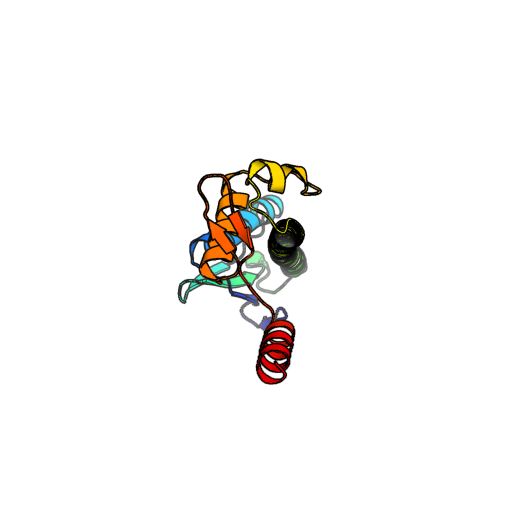.058 1.00 94.94 132 ALA A O 1
ATOM 1086 N N . PRO A 1 133 ? 19.858 -1.440 -19.727 1.00 94.69 133 PRO A N 1
ATOM 1087 C CA . PRO A 1 133 ? 21.066 -0.775 -19.219 1.00 94.69 133 PRO A CA 1
ATOM 1088 C C . PRO A 1 133 ? 20.909 0.720 -18.890 1.00 94.69 133 PRO A C 1
ATOM 1090 O O . PRO A 1 133 ? 21.641 1.247 -18.058 1.00 94.69 133 PRO A O 1
ATOM 1093 N N . LYS A 1 134 ? 19.968 1.414 -19.545 1.00 93.31 134 LYS A N 1
ATOM 1094 C CA . LYS A 1 134 ? 19.718 2.856 -19.370 1.00 93.31 134 LYS A CA 1
ATOM 1095 C C . LYS A 1 134 ? 18.413 3.185 -18.631 1.00 93.31 134 LYS A C 1
ATOM 1097 O O . LYS A 1 134 ? 18.096 4.364 -18.477 1.00 93.31 134 LYS A O 1
ATOM 1102 N N . GLY A 1 135 ? 17.650 2.190 -18.175 1.00 96.69 135 GLY A N 1
ATOM 1103 C CA . GLY A 1 135 ? 16.350 2.437 -17.555 1.00 96.69 135 GLY A CA 1
ATOM 1104 C C . GLY A 1 135 ? 15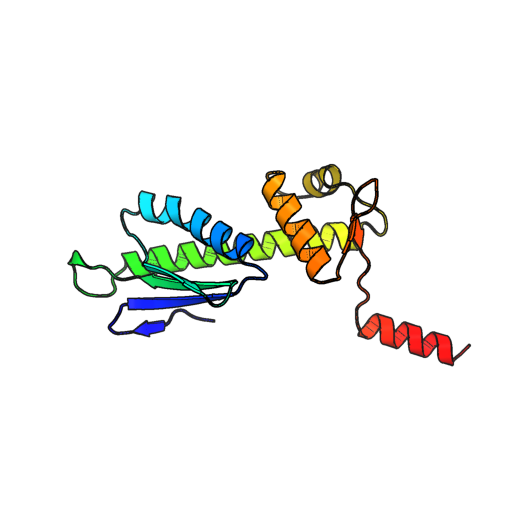.415 1.238 -17.582 1.00 96.69 135 GLY A C 1
ATOM 1105 O O . GLY A 1 135 ? 15.836 0.108 -17.357 1.00 96.69 135 GLY A O 1
ATOM 1106 N N . VAL A 1 136 ? 14.141 1.495 -17.846 1.00 97.81 136 VAL A N 1
ATOM 1107 C CA . VAL A 1 136 ? 13.094 0.476 -17.957 1.00 97.81 136 VAL A CA 1
ATOM 1108 C C . VAL A 1 136 ? 12.309 0.648 -19.248 1.00 97.81 136 VAL A C 1
ATOM 1110 O O . VAL A 1 136 ? 12.214 1.760 -19.767 1.00 97.81 136 VAL A O 1
ATOM 1113 N N . LEU A 1 137 ? 11.749 -0.447 -19.755 1.00 96.88 137 LEU A N 1
ATOM 1114 C CA . LEU A 1 137 ? 10.917 -0.477 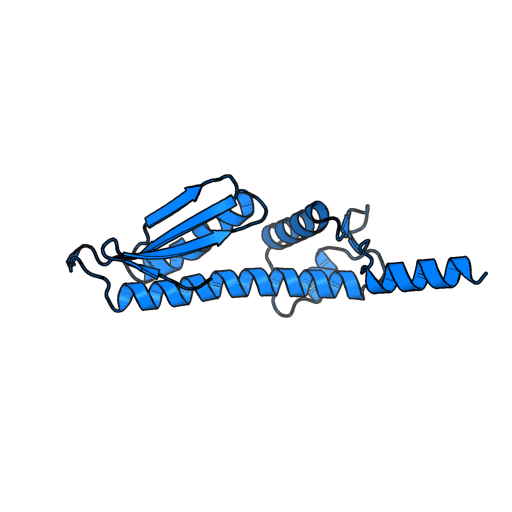-20.953 1.00 96.88 137 LEU A CA 1
ATOM 1115 C C . LEU A 1 137 ? 9.548 -1.075 -20.627 1.00 96.88 137 LEU A C 1
ATOM 1117 O O . LEU A 1 137 ? 9.479 -2.099 -19.952 1.00 96.88 137 LEU A O 1
ATOM 1121 N N . TRP A 1 138 ? 8.477 -0.469 -21.139 1.00 97.06 138 TRP A N 1
ATOM 1122 C CA . TRP A 1 138 ? 7.145 -1.071 -21.133 1.00 97.06 138 TRP A CA 1
ATOM 1123 C C . TRP A 1 138 ? 7.078 -2.237 -22.124 1.00 97.06 138 TRP A C 1
ATOM 1125 O O . TRP A 1 138 ? 7.358 -2.049 -23.307 1.00 97.06 138 TRP A O 1
ATOM 1135 N N . ILE A 1 139 ? 6.700 -3.430 -21.661 1.00 94.69 139 ILE A N 1
ATOM 1136 C CA . ILE A 1 139 ? 6.640 -4.640 -22.504 1.00 94.69 139 ILE A CA 1
ATOM 1137 C C . ILE A 1 139 ? 5.253 -5.289 -22.549 1.00 94.69 139 ILE A C 1
ATOM 1139 O O . ILE A 1 139 ? 5.050 -6.271 -23.262 1.00 94.69 139 ILE A O 1
ATOM 1143 N N . TRP A 1 140 ? 4.287 -4.763 -21.794 1.00 91.06 140 TRP A N 1
ATOM 1144 C CA . TRP A 1 140 ? 2.964 -5.366 -21.694 1.00 91.06 140 TRP A CA 1
ATOM 1145 C C . TRP A 1 140 ? 2.005 -4.890 -22.778 1.00 91.06 140 TRP A C 1
ATOM 1147 O O . TRP A 1 140 ? 1.742 -3.698 -22.928 1.00 91.06 140 TRP A O 1
ATOM 1157 N N . VAL A 1 141 ? 1.405 -5.849 -23.476 1.00 84.12 141 VAL A N 1
ATOM 1158 C CA . VAL A 1 141 ? 0.369 -5.606 -24.483 1.00 84.12 141 VAL A CA 1
ATOM 1159 C C . VAL A 1 141 ? -0.985 -5.998 -23.903 1.00 84.12 141 VAL A C 1
ATOM 1161 O O . VAL A 1 141 ? -1.158 -7.098 -23.370 1.00 84.12 141 VAL A O 1
ATOM 1164 N N . GLU A 1 142 ? -1.972 -5.108 -23.995 1.00 80.25 142 GLU A N 1
ATOM 1165 C CA . GLU A 1 142 ? -3.323 -5.422 -23.534 1.00 80.25 142 GLU A CA 1
ATOM 1166 C C . GLU A 1 142 ? -3.960 -6.511 -24.404 1.00 80.25 142 GLU A C 1
ATOM 1168 O O . GLU A 1 142 ? -3.793 -6.535 -25.620 1.00 80.25 142 GLU A O 1
ATOM 1173 N N . ARG A 1 143 ? -4.766 -7.399 -23.804 1.00 76.88 143 ARG A N 1
ATOM 1174 C CA . ARG A 1 143 ? -5.381 -8.527 -24.529 1.00 76.88 143 ARG A CA 1
ATOM 1175 C C . ARG A 1 143 ? -6.157 -8.090 -25.775 1.00 76.88 143 ARG A C 1
ATOM 1177 O O . ARG A 1 143 ? -6.044 -8.737 -26.803 1.00 76.88 143 ARG A O 1
ATOM 1184 N N . LYS A 1 144 ? -6.892 -6.977 -25.708 1.00 78.12 144 LYS A N 1
ATOM 1185 C CA . LYS A 1 144 ? -7.638 -6.444 -26.862 1.00 78.12 144 LYS A CA 1
ATOM 1186 C C . LYS A 1 144 ? -6.722 -6.026 -28.012 1.00 78.12 144 LYS A C 1
ATOM 1188 O O . LYS A 1 144 ? -7.055 -6.241 -29.172 1.00 78.12 144 LYS A O 1
ATOM 1193 N N . GLU A 1 145 ? -5.590 -5.417 -27.683 1.00 79.38 145 GLU A N 1
ATOM 1194 C CA . GLU A 1 145 ? -4.585 -5.006 -28.659 1.00 79.38 145 GLU A CA 1
ATOM 1195 C C . GLU A 1 145 ? -3.889 -6.231 -29.256 1.00 79.38 145 GLU A C 1
ATOM 1197 O O . GLU A 1 145 ? -3.753 -6.331 -30.473 1.00 79.38 145 GLU A O 1
ATOM 1202 N N . LEU A 1 146 ? -3.564 -7.222 -28.423 1.00 78.19 146 LEU A N 1
ATOM 1203 C CA . LEU A 1 146 ? -3.035 -8.508 -28.869 1.00 78.19 146 LEU A CA 1
ATOM 1204 C C . LEU A 1 146 ? -4.008 -9.226 -29.817 1.00 78.19 146 LEU A C 1
ATOM 1206 O O . LEU A 1 146 ? -3.595 -9.697 -30.874 1.00 78.19 146 LEU A O 1
ATOM 1210 N N . ASP A 1 147 ? -5.298 -9.267 -29.481 1.00 82.75 147 ASP A N 1
ATOM 1211 C CA . ASP A 1 147 ? -6.338 -9.871 -30.320 1.00 82.75 147 ASP A CA 1
ATOM 1212 C C . ASP A 1 147 ? -6.447 -9.149 -31.678 1.00 82.75 147 ASP A C 1
ATOM 1214 O O . ASP A 1 147 ? -6.569 -9.796 -32.721 1.00 82.75 147 ASP A O 1
ATOM 1218 N N . ALA A 1 148 ? -6.345 -7.815 -31.690 1.00 82.19 148 ALA A N 1
ATOM 1219 C CA . ALA A 1 148 ? -6.333 -7.019 -32.917 1.00 82.19 148 ALA A CA 1
ATOM 1220 C C . ALA A 1 148 ? -5.086 -7.292 -33.779 1.00 82.19 148 ALA A C 1
ATOM 1222 O O . ALA A 1 148 ? -5.205 -7.440 -34.998 1.00 82.19 148 ALA A O 1
ATOM 1223 N N . LEU A 1 149 ? -3.907 -7.413 -33.160 1.00 82.88 149 LEU A N 1
ATOM 1224 C CA . LEU A 1 149 ? -2.656 -7.763 -33.840 1.00 82.88 149 LEU A CA 1
ATOM 1225 C C . LEU A 1 149 ? -2.714 -9.175 -34.440 1.00 82.88 149 LEU A C 1
ATOM 1227 O O . LEU A 1 149 ? -2.352 -9.361 -35.602 1.00 82.88 149 LEU A O 1
ATOM 1231 N N . ILE A 1 150 ? -3.229 -10.154 -33.688 1.00 83.69 150 ILE A N 1
ATOM 1232 C CA . ILE A 1 150 ? -3.424 -11.533 -34.162 1.00 83.69 150 ILE A CA 1
ATOM 1233 C C . ILE A 1 150 ? -4.404 -11.565 -35.336 1.00 83.69 150 ILE A C 1
ATOM 1235 O O . ILE A 1 150 ? -4.150 -12.255 -36.323 1.00 83.69 150 ILE A O 1
ATOM 1239 N N . LYS A 1 151 ? -5.516 -10.822 -35.254 1.00 84.81 151 LYS A N 1
ATOM 1240 C CA . LYS A 1 151 ? -6.493 -10.736 -36.345 1.00 84.81 151 LYS A CA 1
ATOM 1241 C C . LYS A 1 151 ? -5.855 -10.160 -37.609 1.00 84.81 151 LYS A C 1
ATOM 1243 O O . LYS A 1 151 ? -5.956 -10.779 -38.662 1.00 84.81 151 LYS A O 1
ATOM 1248 N N . LYS A 1 152 ? -5.140 -9.039 -37.489 1.00 83.50 152 LYS A N 1
ATOM 1249 C CA . LYS A 1 152 ? -4.444 -8.402 -38.614 1.00 83.50 152 LYS A CA 1
ATOM 1250 C C . LYS A 1 152 ? -3.415 -9.337 -39.258 1.00 83.50 152 LYS A C 1
ATOM 1252 O O . LYS A 1 152 ? -3.336 -9.398 -40.476 1.00 83.50 152 LYS A O 1
ATOM 1257 N N . GLY A 1 153 ? -2.668 -10.098 -38.455 1.00 75.94 153 GLY A N 1
ATOM 1258 C CA . GLY A 1 153 ? -1.693 -11.072 -38.954 1.00 75.94 153 GLY A CA 1
ATOM 1259 C C . GLY A 1 153 ? -2.298 -12.311 -39.627 1.00 75.94 153 GLY A C 1
ATOM 1260 O O . GLY A 1 153 ? -1.583 -12.999 -40.341 1.00 75.94 153 GLY A O 1
ATOM 1261 N N . ARG A 1 154 ? -3.588 -12.614 -39.415 1.00 78.50 154 ARG A N 1
ATOM 1262 C CA . ARG A 1 154 ? -4.309 -13.697 -40.117 1.00 78.50 154 ARG A CA 1
ATOM 1263 C C . ARG A 1 154 ? -4.950 -13.249 -41.433 1.00 78.50 154 ARG A C 1
ATOM 1265 O O . ARG A 1 154 ? -5.356 -14.100 -42.216 1.00 78.50 154 ARG A O 1
ATOM 1272 N N . GLU A 1 155 ? -5.110 -11.942 -41.626 1.00 72.25 155 GLU A N 1
ATOM 1273 C CA . GLU A 1 155 ? -5.680 -11.333 -42.836 1.00 72.25 155 GLU A CA 1
ATOM 1274 C C . GLU A 1 155 ? -4.601 -10.984 -43.886 1.00 72.25 155 GLU A C 1
ATOM 1276 O O . GLU A 1 155 ? -4.951 -10.622 -45.009 1.00 72.25 155 GLU A O 1
ATOM 1281 N N . MET A 1 156 ? -3.314 -11.096 -43.524 1.00 53.22 156 MET A N 1
ATOM 1282 C CA . MET A 1 156 ? -2.138 -10.957 -44.401 1.00 53.22 156 MET A CA 1
ATOM 1283 C C . MET A 1 156 ? -1.640 -12.318 -44.885 1.00 53.22 156 MET A C 1
ATOM 1285 O O . MET A 1 156 ? -1.159 -12.367 -46.038 1.00 53.22 156 MET A O 1
#

Secondary structure (DSSP, 8-state):
---EEETTEEEEEEE-SSHHHHHHHHHHHHHHHHHHT---EEEEETTTEEEEEE-BGGGTB--HHHHHHHHHHHHHHHHHHHHHHHHHHHHHHH-S-B-HHHHHHHSSSPPPHHHHHHHHHHHHHTTSEEEETTEEEE----HHHHHHHHHHHH--

pLDDT: mean 92.92, std 6.97, range [53.22, 98.38]

Sequence (156 aa):
MTWKAEKTGLTKEFNFNNFVEAVAFVDKIVPLAEAMNHHPDVLIYAYKKVKITLFTHSEKKITKKDYILAKRIDQIEKDIKKNIERVEEIIKEAHEVISPIEINKRLPEKMNANILQGILRHLQESGKIEFAPKGVLWIWVERKELDALIKKGREM